Protein 3I18 (pdb70)

Structure (mmCIF, N/CA/C/O backbone):
data_3I18
#
_entry.id   3I18
#
_cell.length_a   35.705
_cell.length_b   90.475
_cell.length_c   51.811
_cell.angle_alpha   90.00
_cell.angle_beta   90.00
_cell.angle_gamma   90.00
#
_symmetry.space_group_name_H-M   'C 2 2 21'
#
loop_
_entity.id
_entity.type
_entity.pdbx_d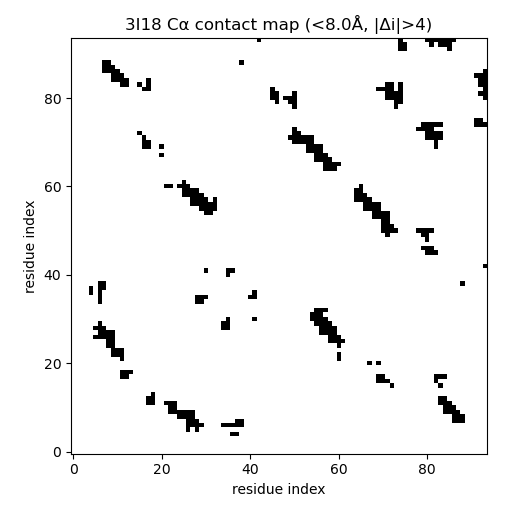escription
1 polymer 'Lmo2051 protein'
2 non-polymer 'BROMIDE ION'
3 water water
#
loop_
_atom_site.group_PDB
_atom_site.id
_atom_site.type_symbol
_atom_site.label_atom_id
_atom_site.label_alt_id
_atom_site.label_comp_id
_atom_site.label_asym_id
_atom_site.label_entity_id
_atom_site.label_seq_id
_atom_site.pdbx_PDB_ins_code
_atom_site.Cartn_x
_atom_site.Cartn_y
_atom_site.Cartn_z
_atom_site.occupancy
_atom_site.B_iso_or_equiv
_atom_site.auth_seq_id
_atom_site.auth_comp_id
_atom_site.auth_asym_id
_atom_site.auth_atom_id
_atom_site.pdbx_PDB_model_num
ATOM 1 N N . VAL A 1 2 ? 34.490 28.657 35.323 1.00 41.44 2 VAL A N 1
ATOM 2 C CA . VAL A 1 2 ? 33.068 29.095 35.247 1.00 37.65 2 VAL A CA 1
ATOM 3 C C . VAL A 1 2 ? 32.925 30.352 34.394 1.00 39.48 2 VAL A C 1
ATOM 4 O O . VAL A 1 2 ? 33.584 31.364 34.640 1.00 41.02 2 VAL A O 1
ATOM 8 N N . LYS A 1 3 ? 32.059 30.277 33.387 1.00 39.63 3 LYS A N 1
ATOM 9 C CA . LYS A 1 3 ? 31.820 31.399 32.485 1.00 36.72 3 LYS A CA 1
ATOM 10 C C . LYS A 1 3 ? 30.606 32.216 32.914 1.00 37.86 3 LYS A C 1
ATOM 11 O O . LYS A 1 3 ? 29.795 31.761 33.723 1.00 32.63 3 LYS A O 1
ATOM 17 N N . VAL A 1 4 ? 30.496 33.426 32.374 1.00 33.86 4 VAL A N 1
ATOM 18 C CA . VAL A 1 4 ? 29.393 34.323 32.697 1.00 30.25 4 VAL A CA 1
ATOM 19 C C . VAL A 1 4 ? 28.061 33.577 32.620 1.00 28.15 4 VAL A C 1
ATOM 20 O O . VAL A 1 4 ? 27.881 32.683 31.787 1.00 22.31 4 VAL A O 1
ATOM 24 N N . THR A 1 5 ? 27.132 33.939 33.498 1.00 25.17 5 THR A N 1
ATOM 25 C CA . THR A 1 5 ? 25.835 33.279 33.532 1.00 21.15 5 THR A CA 1
ATOM 26 C C . THR A 1 5 ? 24.834 33.875 32.548 1.00 22.72 5 THR A C 1
ATOM 27 O O . THR A 1 5 ? 24.711 35.093 32.422 1.00 25.39 5 THR A O 1
ATOM 31 N N . TYR A 1 6 ? 24.139 32.995 31.837 1.00 18.52 6 TYR A N 1
ATOM 32 C CA . TYR A 1 6 ? 23.126 33.389 30.861 1.00 15.37 6 TYR A CA 1
ATOM 33 C C . TYR A 1 6 ? 21.778 33.018 31.478 1.00 20.22 6 TYR A C 1
ATOM 34 O O . TYR A 1 6 ? 21.509 31.845 31.709 1.00 14.62 6 TYR A O 1
ATOM 43 N N . ASP A 1 7 ? 20.937 34.013 31.745 1.00 20.73 7 ASP A N 1
ATOM 44 C CA . ASP A 1 7 ? 19.642 33.759 32.365 1.00 22.66 7 ASP A CA 1
ATOM 45 C C . ASP A 1 7 ? 18.555 33.325 31.385 1.00 19.80 7 ASP A C 1
ATOM 46 O O . ASP A 1 7 ? 17.625 32.615 31.765 1.00 27.48 7 ASP A O 1
ATOM 51 N N . GLY A 1 8 ? 18.674 33.748 30.131 1.00 16.87 8 GLY A N 1
ATOM 52 C CA . GLY A 1 8 ? 17.678 33.397 29.133 1.00 19.75 8 GLY A CA 1
ATOM 53 C C . GLY A 1 8 ? 17.413 34.552 28.184 1.00 22.74 8 GLY A C 1
ATOM 54 O O . GLY A 1 8 ? 18.298 35.370 27.926 1.00 19.38 8 GLY A O 1
ATOM 55 N N . VAL A 1 9 ? 16.194 34.627 27.661 1.00 14.83 9 VAL A N 1
ATOM 56 C CA . VAL A 1 9 ? 15.835 35.695 26.735 1.00 12.79 9 VAL A CA 1
ATOM 57 C C . VAL A 1 9 ? 14.745 36.607 27.312 1.00 9.32 9 VAL A C 1
ATOM 58 O O . VAL A 1 9 ? 13.754 36.130 27.859 1.00 14.05 9 VAL A O 1
ATOM 62 N N . TYR A 1 10 ? 14.939 37.920 27.203 1.00 13.20 10 TYR A N 1
ATOM 63 C CA . TYR A 1 10 ? 13.948 38.873 27.703 1.00 9.23 10 TYR A CA 1
ATOM 64 C C . TYR A 1 10 ? 13.013 39.292 26.577 1.00 14.57 10 TYR A C 1
ATOM 65 O O . TYR A 1 10 ? 13.461 39.680 25.496 1.00 17.09 10 TYR A O 1
ATOM 74 N N . VAL A 1 11 ? 11.713 39.206 26.836 1.00 10.37 11 VAL A N 1
ATOM 75 C CA . VAL A 1 11 ? 10.699 39.571 25.852 1.00 12.00 11 VAL A CA 1
ATOM 76 C C . VAL A 1 11 ? 10.584 41.093 25.774 1.00 15.83 11 VAL A C 1
ATOM 77 O O . VAL A 1 11 ? 10.507 41.767 26.799 1.00 17.12 11 VAL A O 1
ATOM 89 N N . SER A 1 13 ? 8.463 42.634 23.151 1.00 15.54 13 SER A N 1
ATOM 90 C CA . SER A 1 13 ? 7.160 42.924 22.569 1.00 14.39 13 SER A CA 1
ATOM 91 C C . SER A 1 13 ? 6.455 41.612 22.257 1.00 14.03 13 SER A C 1
ATOM 92 O O . SER A 1 13 ? 7.104 40.624 21.920 1.00 10.99 13 SER A O 1
ATOM 95 N N . VAL A 1 14 ? 5.130 41.616 22.364 1.00 10.62 14 VAL A N 1
ATOM 96 C CA . VAL A 1 14 ? 4.322 40.435 22.095 1.00 11.13 14 VAL A CA 1
ATOM 97 C C . VAL A 1 14 ? 3.175 40.823 21.165 1.00 9.45 14 VAL A C 1
ATOM 98 O O . VAL A 1 14 ? 2.475 41.802 21.426 1.00 13.47 14 VAL A O 1
ATOM 102 N N . LYS A 1 15 ? 2.989 40.090 20.069 1.00 9.62 15 LYS A N 1
ATOM 103 C CA . LYS A 1 15 ? 1.880 40.390 19.156 1.00 13.09 15 LYS A CA 1
ATOM 104 C C . LYS A 1 15 ? 0.588 40.248 19.955 1.00 12.75 15 LYS A C 1
ATOM 105 O O . LYS A 1 15 ? 0.389 39.247 20.634 1.00 17.51 15 LYS A O 1
ATOM 111 N N . ASP A 1 16 ? -0.299 41.233 19.853 1.00 19.87 16 ASP A N 1
ATOM 112 C CA . ASP A 1 16 ? -1.554 41.212 20.602 1.00 19.72 16 ASP A CA 1
ATOM 113 C C . ASP A 1 16 ? -2.655 40.318 20.041 1.00 22.79 16 ASP A C 1
ATOM 114 O O . ASP A 1 16 ? -3.719 40.193 20.647 1.00 23.74 16 ASP A O 1
ATOM 119 N N . ASP A 1 17 ? -2.410 39.695 18.895 1.00 13.74 17 ASP A N 1
ATOM 120 C CA . ASP A 1 17 ? -3.418 38.835 18.281 1.00 13.70 17 ASP A CA 1
ATOM 121 C C . ASP A 1 17 ? -2.955 37.394 18.095 1.00 17.20 17 ASP A C 1
ATOM 12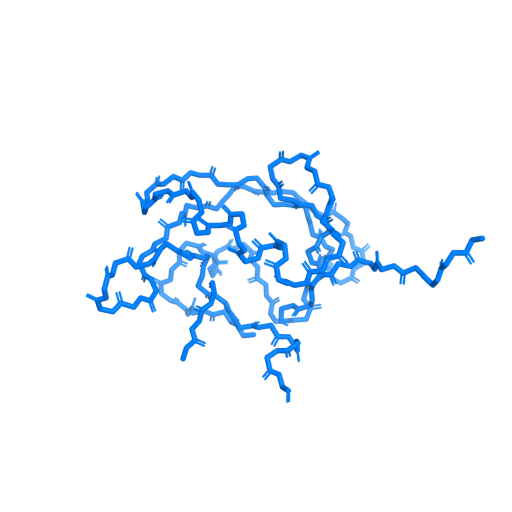2 O O . ASP A 1 17 ? -3.432 36.690 17.204 1.00 16.40 17 ASP A O 1
ATOM 127 N N . VAL A 1 18 ? -2.020 36.959 18.933 1.00 8.79 18 VAL A N 1
ATOM 128 C CA . VAL A 1 18 ? -1.504 35.595 18.853 1.00 11.68 18 VAL A CA 1
ATOM 129 C C . VAL A 1 18 ? -1.635 34.912 20.212 1.00 7.55 18 VAL A C 1
ATOM 130 O O . VAL A 1 18 ? -1.773 35.579 21.236 1.00 9.47 18 VAL A O 1
ATOM 134 N N . PRO A 1 19 ? -1.599 33.570 20.234 1.00 12.03 19 PRO A N 1
ATOM 135 C CA . PRO A 1 19 ? -1.718 32.848 21.500 1.00 5.75 19 PRO A CA 1
ATOM 136 C C . PRO A 1 19 ? -0.764 33.351 22.579 1.00 8.27 19 PRO A C 1
ATOM 137 O O . PRO A 1 19 ? -1.124 33.401 23.754 1.00 9.57 19 PRO A O 1
ATOM 141 N N . ALA A 1 20 ? 0.449 33.725 22.186 1.00 7.49 20 ALA A N 1
ATOM 142 C CA . ALA A 1 20 ? 1.426 34.217 23.152 1.00 6.23 20 ALA A CA 1
ATOM 143 C C . ALA A 1 20 ? 0.907 35.403 23.974 1.00 12.34 20 ALA A C 1
ATOM 144 O O . ALA A 1 20 ? 1.271 35.561 25.138 1.00 13.91 20 ALA A O 1
ATOM 146 N N . ALA A 1 21 ? 0.056 36.232 23.377 1.00 8.61 21 ALA A N 1
ATOM 147 C CA . ALA A 1 21 ? -0.477 37.398 24.073 1.00 6.86 21 ALA A CA 1
ATOM 148 C C . ALA A 1 21 ? -1.330 37.030 25.285 1.00 12.42 21 ALA A C 1
ATOM 149 O O . ALA A 1 21 ? -1.596 37.873 26.141 1.00 17.89 21 ALA A O 1
ATOM 151 N N . ASP A 1 22 ? -1.756 35.775 25.355 1.00 14.21 22 ASP A N 1
ATOM 152 C CA . ASP A 1 22 ? -2.585 35.314 26.456 1.00 19.06 22 ASP A CA 1
ATOM 153 C C . ASP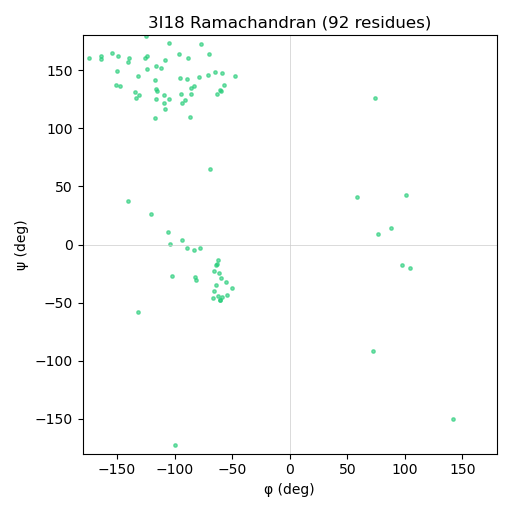 A 1 22 ? -1.734 34.693 27.568 1.00 19.31 22 ASP A C 1
ATOM 154 O O . ASP A 1 22 ? -2.267 34.191 28.556 1.00 23.06 22 ASP A O 1
ATOM 159 N N . VAL A 1 23 ? -0.412 34.749 27.408 1.00 18.27 23 VAL A N 1
ATOM 160 C CA . VAL A 1 23 ? 0.520 34.187 28.391 1.00 11.61 23 VAL A CA 1
ATOM 161 C C . VAL A 1 23 ? 1.664 35.131 28.779 1.00 19.14 23 VAL A C 1
ATOM 162 O O . VAL A 1 23 ? 1.842 35.459 29.953 1.00 17.34 23 VAL A O 1
ATOM 166 N N . LEU A 1 24 ? 2.443 35.556 27.786 1.00 10.58 24 LEU A N 1
ATOM 167 C CA . LEU A 1 24 ? 3.599 36.419 28.023 1.00 7.01 24 LEU A CA 1
ATOM 168 C C . LEU A 1 24 ? 3.301 37.913 28.011 1.00 12.28 24 LEU A C 1
ATOM 169 O O . LEU A 1 24 ? 2.279 38.359 27.487 1.00 16.06 24 LEU A O 1
ATOM 174 N N . HIS A 1 25 ? 4.211 38.678 28.605 1.00 14.54 25 HIS A N 1
ATOM 175 C CA . HIS A 1 25 ? 4.102 40.130 28.650 1.00 14.36 25 HIS A CA 1
ATOM 176 C C . HIS A 1 25 ? 5.491 40.713 28.447 1.00 12.53 25 HIS A C 1
ATOM 177 O O . HIS A 1 25 ? 6.499 40.043 28.687 1.00 16.91 25 HIS A O 1
ATOM 184 N N . ALA A 1 26 ? 5.547 41.959 27.993 1.00 14.58 26 ALA A N 1
ATOM 185 C CA . ALA A 1 26 ? 6.824 42.618 27.770 1.00 12.89 26 ALA A CA 1
ATOM 186 C C . ALA A 1 26 ? 7.572 42.681 29.094 1.00 16.63 26 ALA A C 1
ATOM 187 O O . ALA A 1 26 ? 7.000 43.051 30.121 1.00 17.64 26 ALA A O 1
ATOM 189 N N . GLY A 1 27 ? 8.845 42.302 29.067 1.00 13.32 27 GLY A N 1
ATOM 190 C CA . GLY A 1 27 ? 9.649 42.325 30.274 1.00 14.50 27 GLY A CA 1
ATOM 191 C C . GLY A 1 27 ? 9.892 40.948 30.863 1.00 15.41 27 GLY A C 1
ATOM 192 O O . GLY A 1 27 ? 10.826 40.762 31.642 1.00 15.71 27 GLY A O 1
ATOM 193 N N . ASP A 1 28 ? 9.060 39.979 30.498 1.00 12.81 28 ASP A N 1
ATOM 194 C CA . ASP A 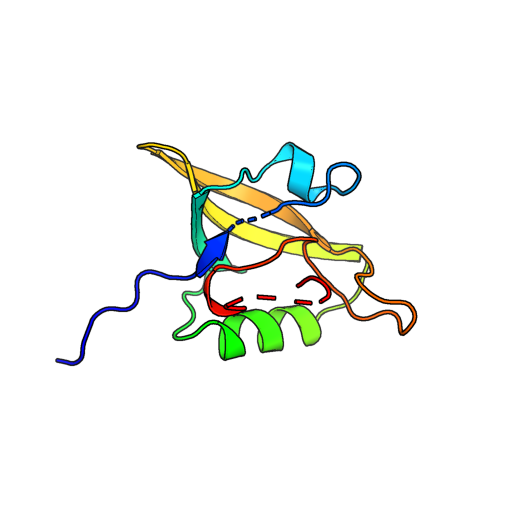1 28 ? 9.216 38.625 31.014 1.00 10.23 28 ASP A CA 1
ATOM 195 C C . ASP A 1 28 ? 10.518 37.996 30.542 1.00 12.53 28 ASP A C 1
ATOM 196 O O . ASP A 1 28 ? 11.021 38.296 29.454 1.00 14.75 28 ASP A O 1
ATOM 201 N N . LEU A 1 29 ? 11.072 37.129 31.379 1.00 7.65 29 LEU A N 1
ATOM 202 C CA . LEU A 1 29 ? 12.306 36.432 31.048 1.00 9.70 29 LEU A CA 1
ATOM 203 C C . LEU A 1 29 ? 11.972 34.971 30.799 1.00 10.98 29 LEU A C 1
ATOM 204 O O . LEU A 1 29 ? 11.413 34.300 31.666 1.00 11.96 29 LEU A O 1
ATOM 209 N N . ILE A 1 30 ? 12.304 34.485 29.609 1.00 9.65 30 ILE A N 1
ATOM 210 C CA . ILE A 1 30 ? 12.055 33.085 29.271 1.00 10.22 30 ILE A CA 1
ATOM 211 C C . ILE A 1 30 ? 13.332 32.319 29.593 1.00 5.70 30 ILE A C 1
ATOM 212 O O . ILE A 1 30 ? 14.398 32.627 29.058 1.00 9.64 30 ILE A O 1
ATOM 217 N N . THR A 1 31 ? 13.220 31.322 30.467 1.00 9.57 31 THR A N 1
ATOM 218 C CA . THR A 1 31 ? 14.371 30.538 30.898 1.00 9.84 31 THR A CA 1
ATOM 219 C C . THR A 1 31 ? 14.515 29.163 30.263 1.00 8.39 31 THR A C 1
ATOM 220 O O . THR A 1 31 ? 15.623 28.648 30.153 1.00 8.69 31 THR A O 1
ATOM 224 N N . GLU A 1 32 ? 13.404 28.569 29.844 1.00 9.43 32 GLU A N 1
ATOM 225 C CA . GLU A 1 32 ? 13.443 27.254 29.220 1.00 6.13 32 GLU A CA 1
ATOM 226 C C . GLU A 1 32 ? 12.311 27.104 28.219 1.00 9.81 32 GLU A C 1
ATOM 227 O O . GLU A 1 32 ? 11.246 27.707 28.364 1.00 9.59 32 GLU A O 1
ATOM 233 N N . ILE A 1 33 ? 12.570 26.320 27.184 1.00 5.14 33 ILE A N 1
ATOM 234 C CA . ILE A 1 33 ? 11.578 26.042 26.161 1.00 7.85 33 ILE A CA 1
ATOM 235 C C . ILE A 1 33 ? 11.633 24.527 25.945 1.00 18.29 33 ILE A C 1
ATOM 236 O O . ILE A 1 33 ? 12.700 23.951 25.714 1.00 14.93 33 ILE A O 1
ATOM 241 N N . ASP A 1 34 ? 10.472 23.891 26.064 1.00 10.72 34 ASP A N 1
ATOM 242 C CA . ASP A 1 34 ? 10.330 22.448 25.926 1.00 9.68 34 ASP A CA 1
ATOM 243 C C . ASP A 1 34 ? 11.189 21.656 26.918 1.00 13.00 34 ASP A C 1
ATOM 244 O O . ASP A 1 34 ? 11.787 20.629 26.583 1.00 11.24 34 ASP A O 1
ATOM 249 N N . GLY A 1 35 ? 11.226 22.159 28.151 1.00 13.14 35 GLY A N 1
ATOM 250 C CA . GLY A 1 35 ? 11.956 21.517 29.237 1.00 15.86 35 GLY A CA 1
ATOM 251 C C . GLY A 1 35 ? 13.466 21.661 29.251 1.00 14.76 35 GLY A C 1
ATOM 252 O O . GLY A 1 35 ? 14.150 21.019 30.056 1.00 19.06 35 GLY A O 1
ATOM 253 N N . ASN A 1 36 ? 13.992 22.513 28.384 1.00 15.15 36 ASN A N 1
ATOM 254 C CA . ASN A 1 36 ? 15.431 22.694 28.305 1.00 19.93 36 ASN A CA 1
ATOM 255 C C . ASN A 1 36 ? 15.873 24.153 28.298 1.00 16.33 36 ASN A C 1
ATOM 256 O O . ASN A 1 36 ? 15.189 25.023 27.760 1.00 11.15 36 ASN A O 1
ATOM 261 N N . ALA A 1 37 ? 17.016 24.413 28.923 1.00 13.71 37 ALA A N 1
ATOM 262 C CA . ALA A 1 37 ? 17.572 25.753 28.975 1.00 13.07 37 ALA A CA 1
ATOM 263 C C . ALA A 1 37 ? 18.450 25.910 27.741 1.00 17.09 37 ALA A C 1
ATOM 264 O O . ALA A 1 37 ? 19.130 24.968 27.331 1.00 34.89 37 ALA A O 1
ATOM 266 N N . PHE A 1 38 ? 18.430 27.096 27.148 1.00 17.48 38 PHE A N 1
ATOM 267 C CA . PHE A 1 38 ? 19.221 27.387 25.960 1.00 11.23 38 PHE A CA 1
ATOM 268 C C . PHE A 1 38 ? 20.352 28.312 26.383 1.00 14.64 38 PHE A C 1
ATOM 269 O O . PHE A 1 38 ? 20.257 28.983 27.410 1.00 15.72 38 PHE A O 1
ATOM 277 N N . LYS A 1 39 ? 21.422 28.363 25.601 1.00 16.71 39 LYS A N 1
ATOM 278 C CA . LYS A 1 39 ? 22.542 29.214 25.976 1.00 14.49 39 LYS A CA 1
ATOM 279 C C . LYS A 1 39 ? 22.692 30.490 25.163 1.00 14.79 39 LYS A C 1
ATOM 280 O O . LYS A 1 39 ? 23.705 31.180 25.270 1.00 17.33 39 LYS A O 1
ATOM 286 N N . SER A 1 40 ? 21.684 30.815 24.363 1.00 12.44 40 SER A N 1
ATOM 287 C CA . SER A 1 40 ? 21.739 32.029 23.554 1.00 17.41 40 SER A CA 1
ATOM 288 C C . SER A 1 40 ? 20.428 32.252 22.828 1.00 19.30 40 SER A C 1
ATOM 289 O O . SER A 1 40 ? 19.642 31.324 22.649 1.00 14.19 40 SER A O 1
ATOM 292 N N . SER A 1 41 ? 20.201 33.488 22.399 1.00 15.42 41 SER A N 1
ATOM 293 C CA . SER A 1 41 ? 18.977 33.810 21.678 1.00 12.99 41 SER A CA 1
ATOM 294 C C . SER A 1 41 ? 18.975 33.027 20.366 1.00 12.31 41 SER A C 1
ATOM 295 O O . SER A 1 41 ? 17.926 32.585 19.894 1.00 9.08 41 SER A O 1
ATOM 298 N N . GLN A 1 42 ? 20.157 32.844 19.783 1.00 8.70 42 GLN A N 1
ATOM 299 C CA . GLN A 1 42 ? 20.275 32.106 18.535 1.00 17.22 42 GLN A CA 1
ATOM 300 C C . GLN A 1 42 ? 19.817 30.664 18.682 1.00 13.02 42 GLN A C 1
ATOM 301 O O . GLN A 1 42 ? 19.093 30.147 17.827 1.00 10.47 42 GLN A O 1
ATOM 307 N N . GLU A 1 43 ? 20.235 30.009 19.763 1.00 11.53 43 GLU A N 1
ATOM 308 C CA . GLU A 1 43 ? 19.834 28.622 19.981 1.00 5.93 43 GLU A CA 1
ATOM 309 C C . GLU A 1 43 ? 18.328 28.557 20.208 1.00 9.68 43 GLU A C 1
ATOM 310 O O . GLU A 1 43 ? 17.653 27.643 19.730 1.00 9.31 43 GLU A O 1
ATOM 316 N N . PHE A 1 44 ? 17.815 29.528 20.954 1.00 10.39 44 PHE A N 1
ATOM 317 C CA . PHE A 1 44 ? 16.388 29.608 21.252 1.00 7.42 44 PHE A CA 1
ATOM 318 C C . PHE A 1 44 ? 15.604 29.737 19.948 1.00 10.23 44 PHE A C 1
ATOM 319 O O . PHE A 1 44 ? 14.636 29.008 19.712 1.00 8.72 44 PHE A O 1
ATOM 327 N N . ILE A 1 45 ? 16.045 30.641 19.084 1.00 8.91 45 ILE A N 1
ATOM 328 C CA . ILE A 1 45 ? 15.375 30.849 17.805 1.00 7.43 45 ILE A CA 1
ATOM 329 C C . ILE A 1 45 ? 15.520 29.629 16.907 1.00 9.42 45 ILE A C 1
ATOM 330 O O . ILE A 1 45 ? 14.546 29.191 16.297 1.00 8.93 45 ILE A O 1
ATOM 335 N N . ASP A 1 46 ? 16.730 29.079 16.815 1.00 5.51 46 ASP A N 1
ATOM 336 C CA . ASP A 1 46 ? 16.947 27.895 15.980 1.00 7.11 46 ASP A CA 1
ATOM 337 C C . ASP A 1 46 ? 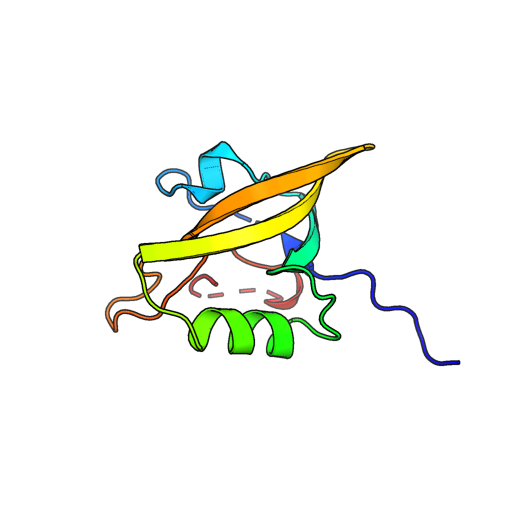15.981 26.789 16.374 1.00 7.91 46 ASP A C 1
ATOM 338 O O . ASP A 1 46 ? 15.413 26.114 15.519 1.00 9.17 46 ASP A O 1
ATOM 343 N N . TYR A 1 47 ? 15.809 26.600 17.679 1.00 7.03 47 TYR A N 1
ATOM 344 C CA . TYR A 1 47 ? 14.930 25.554 18.167 1.00 7.12 47 TYR A CA 1
ATOM 345 C C . TYR A 1 47 ? 13.499 25.753 17.696 1.00 13.57 47 TYR A C 1
ATOM 346 O O . TYR A 1 47 ? 12.869 24.815 17.198 1.00 11.89 47 TYR A O 1
ATOM 355 N N . ILE A 1 48 ? 12.992 26.975 17.837 1.00 6.30 48 ILE A N 1
ATOM 356 C CA . ILE A 1 48 ? 11.629 27.285 17.417 1.00 4.84 48 ILE A CA 1
ATOM 357 C C . ILE A 1 48 ? 11.485 26.985 15.927 1.00 7.98 48 ILE A C 1
ATOM 358 O O . ILE A 1 48 ? 10.514 26.356 15.506 1.00 7.07 48 ILE A O 1
ATOM 363 N N . HIS A 1 49 ? 12.470 27.413 15.137 1.00 8.17 49 HIS A N 1
ATOM 364 C CA . HIS A 1 49 ? 12.439 27.186 13.691 1.00 9.01 49 HIS A CA 1
ATOM 365 C C . HIS A 1 49 ? 12.484 25.709 13.309 1.00 11.59 49 HIS A C 1
ATOM 366 O O . HIS A 1 49 ? 12.154 25.354 12.178 1.00 11.57 49 HIS A O 1
ATOM 373 N N . SER A 1 50 ? 12.899 24.850 14.236 1.00 7.62 50 SER A N 1
ATOM 374 C CA . SER A 1 50 ? 12.961 23.423 13.952 1.00 3.16 50 SER A CA 1
ATOM 375 C C . SER A 1 50 ? 11.586 22.803 14.150 1.00 8.86 50 SER A C 1
ATOM 376 O O . SER A 1 50 ? 11.375 21.616 13.891 1.00 11.27 50 SER A O 1
ATOM 379 N N . LYS A 1 51 ? 10.642 23.612 14.616 1.00 5.25 51 LYS A N 1
ATOM 380 C CA . LYS A 1 51 ? 9.288 23.128 14.842 1.00 6.40 51 LYS A CA 1
ATOM 381 C C . LYS A 1 51 ? 8.380 23.524 13.683 1.00 6.62 51 LYS A C 1
ATOM 382 O O . LYS A 1 51 ? 8.848 24.040 12.664 1.00 11.54 51 LYS A O 1
ATOM 388 N N . LYS A 1 52 ? 7.084 23.278 13.838 1.00 6.97 52 LYS A N 1
ATOM 389 C CA . LYS A 1 52 ? 6.113 23.594 12.795 1.00 8.18 52 LYS A CA 1
ATOM 390 C C . LYS A 1 52 ? 5.027 24.499 13.334 1.00 8.02 52 LYS A C 1
ATOM 391 O O . LYS A 1 52 ? 4.721 24.466 14.528 1.00 10.49 52 LYS A O 1
ATOM 397 N N . VAL A 1 53 ? 4.458 25.317 12.451 1.00 8.97 53 VAL A N 1
ATOM 398 C CA . VAL A 1 53 ? 3.364 26.198 12.828 1.00 5.06 53 VAL A CA 1
ATOM 399 C C . VAL A 1 53 ? 2.301 25.256 13.382 1.00 11.18 53 VAL A C 1
ATOM 400 O O . VAL A 1 53 ? 2.079 24.185 12.824 1.00 8.36 53 VAL A O 1
ATOM 404 N N . GLY A 1 54 ? 1.669 25.626 14.490 1.00 8.27 54 GLY A N 1
ATOM 405 C CA . GLY A 1 54 ? 0.650 24.761 15.059 1.00 8.34 54 GLY A CA 1
ATOM 406 C C . GLY A 1 54 ? 1.163 23.893 16.190 1.00 13.90 54 GLY A C 1
ATOM 407 O O . GLY A 1 54 ? 0.375 23.348 16.966 1.00 12.15 54 GLY A O 1
ATOM 408 N N . ASP A 1 55 ? 2.481 23.742 16.277 1.00 11.17 55 ASP A N 1
ATOM 409 C CA . ASP A 1 55 ? 3.082 22.946 17.349 1.00 9.02 55 ASP A CA 1
ATOM 410 C C . ASP A 1 55 ? 2.909 23.698 18.654 1.00 9.06 55 ASP A C 1
ATOM 411 O O . ASP A 1 55 ? 2.627 24.892 18.662 1.00 6.81 55 ASP A O 1
ATOM 416 N N . THR A 1 56 ? 3.093 22.987 19.757 1.00 7.89 56 THR A N 1
ATOM 417 C CA .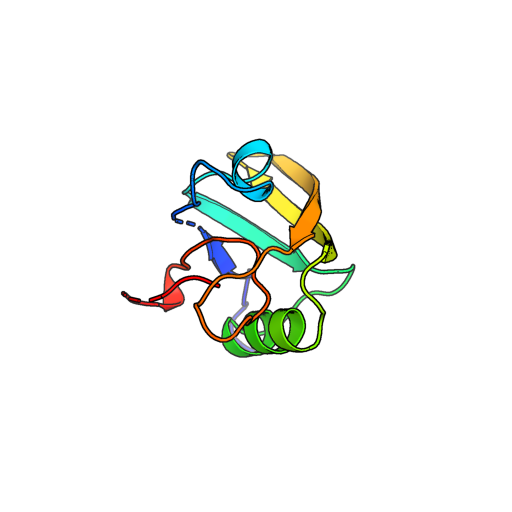 THR A 1 56 ? 2.958 23.569 21.077 1.00 5.27 56 THR A CA 1
ATOM 418 C C . THR A 1 56 ? 4.308 23.529 21.780 1.00 5.67 56 THR A C 1
ATOM 419 O O . THR A 1 56 ? 4.985 22.499 21.769 1.00 9.08 56 THR A O 1
ATOM 423 N N . VAL A 1 57 ? 4.720 24.649 22.365 1.00 8.19 57 VAL A N 1
ATOM 424 C CA . VAL A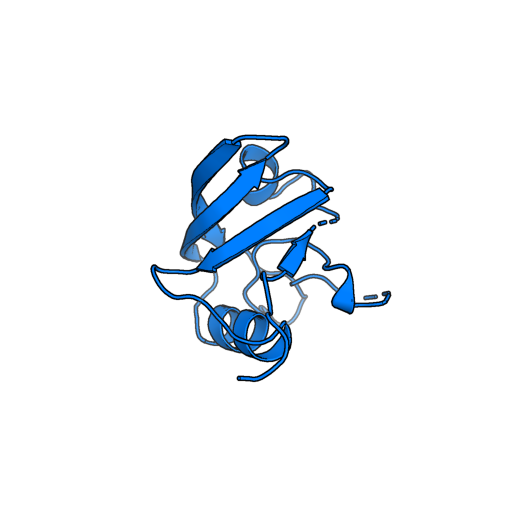 1 57 ? 5.986 24.680 23.097 1.00 6.66 57 VAL A CA 1
ATOM 425 C C . VAL A 1 57 ? 5.713 24.994 24.560 1.00 3.93 57 VAL A C 1
ATOM 426 O O . VAL A 1 57 ? 4.834 25.796 24.875 1.00 4.79 57 VAL A O 1
ATOM 430 N N . LYS A 1 58 ? 6.456 24.352 25.454 1.00 5.82 58 LYS A N 1
ATOM 431 C CA . LYS A 1 58 ? 6.298 24.591 26.884 1.00 8.56 58 LYS A CA 1
ATOM 432 C C . LYS A 1 58 ? 7.264 25.701 27.238 1.00 7.67 58 LYS A C 1
ATOM 433 O O . LYS A 1 58 ? 8.462 25.585 26.980 1.00 7.50 58 LYS A O 1
ATOM 439 N N . ILE A 1 59 ? 6.747 26.776 27.824 1.00 6.27 59 ILE A N 1
ATOM 440 C CA . ILE A 1 59 ? 7.583 27.916 28.173 1.00 9.16 59 ILE A CA 1
ATOM 441 C C . ILE A 1 59 ? 7.663 28.169 29.673 1.00 8.94 59 ILE A C 1
ATOM 442 O O . ILE A 1 59 ? 6.633 28.288 30.340 1.00 9.57 59 ILE A O 1
ATOM 447 N N . ASN A 1 60 ? 8.884 28.216 30.208 1.00 8.64 60 ASN A N 1
ATOM 448 C CA . ASN A 1 60 ? 9.081 28.529 31.623 1.00 9.65 60 ASN A CA 1
ATOM 449 C C . ASN A 1 60 ? 9.586 29.971 31.610 1.00 6.42 60 ASN A C 1
ATOM 450 O O . ASN A 1 60 ? 10.565 30.286 30.929 1.00 8.62 60 ASN A O 1
ATOM 455 N N . TYR A 1 61 ? 8.913 30.847 32.342 1.00 9.09 61 TYR A N 1
ATOM 456 C CA . TYR A 1 61 ? 9.294 32.256 32.362 1.00 11.80 61 TYR A CA 1
ATOM 457 C C . TYR A 1 61 ? 8.972 32.891 33.702 1.00 10.82 61 TYR A C 1
ATOM 458 O O . TYR A 1 61 ? 8.174 32.366 34.471 1.00 13.74 61 TYR A O 1
ATOM 467 N N . LYS A 1 62 ? 9.594 34.031 33.975 1.00 12.30 62 LYS A N 1
ATOM 468 C CA . LYS A 1 62 ? 9.343 34.743 35.214 1.00 16.22 62 LYS A CA 1
ATOM 469 C C . LYS A 1 62 ? 8.560 35.997 34.873 1.00 15.82 62 LYS A C 1
ATOM 470 O O . LYS A 1 62 ? 8.940 36.747 33.974 1.00 16.77 62 LYS A O 1
ATOM 476 N N . HIS A 1 63 ? 7.448 36.199 35.574 1.00 16.54 63 HIS A N 1
ATOM 477 C CA . HIS A 1 63 ? 6.601 37.369 35.372 1.00 20.15 63 HIS A CA 1
ATOM 478 C C . HIS A 1 63 ? 6.600 38.158 36.673 1.00 26.45 63 HIS A C 1
ATOM 479 O O . HIS A 1 63 ? 6.030 37.720 37.672 1.00 25.30 63 HIS A O 1
ATOM 486 N N . GLY A 1 64 ? 7.255 39.314 36.659 1.00 28.51 64 GLY A N 1
ATOM 487 C CA . GLY A 1 64 ? 7.322 40.138 37.853 1.00 35.90 64 GLY A CA 1
ATOM 488 C C . GLY A 1 64 ? 8.238 39.526 38.896 1.00 40.11 64 GLY A C 1
ATOM 489 O O . GLY A 1 64 ? 9.445 39.770 38.897 1.00 48.62 64 GLY A O 1
ATOM 490 N N . ASP A 1 65 ? 7.663 38.726 39.787 1.00 39.08 65 ASP A N 1
ATOM 491 C CA . ASP A 1 65 ? 8.434 38.074 40.835 1.00 42.93 65 ASP A CA 1
ATOM 492 C C . ASP A 1 65 ? 7.951 36.646 41.074 1.00 42.34 65 ASP A C 1
ATOM 493 O O . ASP A 1 65 ? 7.916 36.166 42.209 1.00 44.92 65 ASP A O 1
ATOM 498 N N . LYS A 1 66 ? 7.574 35.973 39.991 1.00 34.06 66 LYS A N 1
ATOM 499 C CA . LYS A 1 66 ? 7.107 34.595 40.067 1.00 31.98 66 LYS A CA 1
ATOM 500 C C . LYS A 1 66 ? 7.467 33.800 38.817 1.00 23.88 66 LYS A C 1
ATOM 501 O O . LYS A 1 66 ? 7.328 34.285 37.694 1.00 21.26 66 LYS A O 1
ATOM 507 N N . ASN A 1 67 ? 7.942 32.577 39.029 1.00 19.66 67 ASN A N 1
ATOM 508 C CA . ASN A 1 67 ? 8.328 31.688 37.940 1.00 18.90 67 ASN A CA 1
ATOM 509 C C . ASN A 1 67 ? 7.107 30.917 37.470 1.00 22.76 67 ASN A C 1
ATOM 510 O O . ASN A 1 67 ? 6.599 30.043 38.173 1.00 22.21 67 ASN A O 1
ATOM 515 N N . GLU A 1 68 ? 6.646 31.243 36.269 1.00 17.90 68 GLU A N 1
ATOM 516 C CA . GLU A 1 68 ? 5.464 30.610 35.710 1.00 14.72 68 GLU A CA 1
ATOM 517 C C . GLU A 1 68 ? 5.811 29.596 34.622 1.00 10.06 68 GLU A C 1
ATOM 518 O O . GLU A 1 68 ? 6.965 29.461 34.207 1.00 13.36 68 GLU A O 1
ATOM 524 N N . GLN A 1 69 ? 4.792 28.881 34.165 1.00 14.24 69 GLN A N 1
ATOM 525 C CA . GLN A 1 69 ? 4.966 27.887 33.120 1.00 5.94 69 GLN A CA 1
ATOM 526 C C . GLN A 1 69 ? 3.669 27.779 32.352 1.00 8.62 69 GLN A C 1
ATOM 527 O O . GLN A 1 69 ? 2.589 27.762 32.939 1.00 13.82 69 GLN A O 1
ATOM 533 N N . ALA A 1 70 ? 3.767 27.703 31.035 1.00 9.91 70 ALA A N 1
ATOM 534 C CA . ALA A 1 70 ? 2.566 27.593 30.228 1.00 12.77 70 ALA A CA 1
ATOM 535 C C . ALA A 1 70 ? 2.911 27.140 28.827 1.00 9.49 70 ALA A C 1
ATOM 536 O O . ALA A 1 70 ? 4.053 27.258 28.382 1.00 12.20 70 ALA A O 1
ATOM 538 N N . ASP A 1 71 ? 1.911 26.609 28.138 1.00 8.73 71 ASP A N 1
ATOM 539 C CA . ASP A 1 71 ? 2.087 26.150 26.774 1.00 10.03 71 ASP A CA 1
ATOM 540 C C . ASP A 1 71 ? 1.657 27.256 25.832 1.00 10.45 71 ASP A C 1
ATOM 541 O O . ASP A 1 71 ? 0.700 27.988 26.108 1.00 10.63 71 ASP A O 1
ATOM 546 N N . ILE A 1 72 ? 2.367 27.379 24.718 1.00 5.44 72 ILE A N 1
ATOM 547 C CA . ILE A 1 72 ? 2.036 28.394 23.732 1.00 10.36 72 ILE A CA 1
ATOM 548 C C . ILE A 1 72 ? 2.062 27.734 22.367 1.00 8.24 72 ILE A C 1
ATOM 549 O O . ILE A 1 72 ? 2.989 27.001 22.045 1.00 6.42 72 ILE A O 1
ATOM 554 N N . LYS A 1 73 ? 1.017 27.964 21.581 1.00 6.93 73 LYS A N 1
ATOM 555 C CA . LYS A 1 73 ? 0.946 27.391 20.248 1.00 6.86 73 LYS A CA 1
ATOM 556 C C . L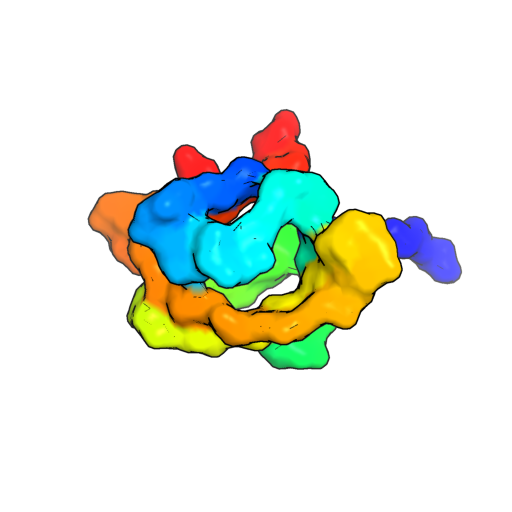YS A 1 73 ? 1.724 28.298 19.309 1.00 7.03 73 LYS A C 1
ATOM 557 O O . LYS A 1 73 ? 1.612 29.527 19.380 1.00 7.67 73 LYS A O 1
ATOM 563 N N . LEU A 1 74 ? 2.522 27.692 18.439 1.00 7.39 74 LEU A N 1
ATOM 564 C CA . LEU A 1 74 ? 3.324 28.455 17.489 1.00 5.34 74 LEU A CA 1
ATOM 565 C C . LEU A 1 74 ? 2.450 28.901 16.333 1.00 7.29 74 LEU A C 1
ATOM 566 O O . LEU A 1 74 ? 1.544 28.183 15.914 1.00 8.71 74 LEU A O 1
ATOM 571 N N . THR A 1 75 ? 2.722 30.097 15.829 1.00 7.40 75 THR A N 1
ATOM 572 C CA . THR A 1 75 ? 1.966 30.643 14.712 1.00 5.74 75 THR A CA 1
ATOM 573 C C . THR A 1 75 ? 2.981 30.994 13.632 1.00 6.37 75 THR A C 1
ATOM 574 O O . THR A 1 75 ? 4.174 30.773 13.815 1.00 10.79 75 THR A O 1
ATOM 578 N N . ALA A 1 76 ? 2.522 31.505 12.497 1.00 5.08 76 ALA A N 1
ATOM 579 C CA . ALA A 1 76 ? 3.443 31.877 11.431 1.00 8.93 76 ALA A CA 1
ATOM 580 C C . ALA A 1 76 ? 3.910 33.302 11.717 1.00 7.90 76 ALA A C 1
ATOM 581 O O . ALA A 1 76 ? 3.078 34.180 11.956 1.00 10.90 76 ALA A O 1
ATOM 583 N N . ILE A 1 77 ? 5.220 33.550 11.710 1.00 8.78 77 ILE A N 1
ATOM 584 C CA . ILE A 1 77 ? 5.689 34.910 11.977 1.00 6.98 77 ILE A CA 1
ATOM 585 C C . ILE A 1 77 ? 6.147 35.675 10.744 1.00 13.51 77 ILE A C 1
ATOM 586 O O . ILE A 1 77 ? 6.567 36.828 10.848 1.00 13.95 77 ILE A O 1
ATOM 591 N N . ASP A 1 78 ? 6.070 35.049 9.575 1.00 11.09 78 ASP A N 1
ATOM 592 C CA . ASP A 1 78 ? 6.434 35.737 8.339 1.00 10.25 78 ASP A CA 1
ATOM 593 C C . ASP A 1 78 ? 5.713 35.120 7.144 1.00 12.54 78 ASP A C 1
ATOM 594 O O . ASP A 1 78 ? 5.154 34.027 7.245 1.00 13.36 78 ASP A O 1
ATOM 599 N N . LYS A 1 79 ? 5.705 35.831 6.021 1.00 14.81 79 LYS A N 1
ATOM 600 C CA . LYS A 1 79 ? 5.012 35.357 4.829 1.00 14.58 79 LYS A CA 1
ATOM 601 C C . LYS A 1 79 ? 5.557 34.044 4.271 1.00 17.00 79 LYS A C 1
ATOM 602 O O . LYS A 1 79 ? 4.909 33.405 3.441 1.00 8.46 79 LYS A O 1
ATOM 608 N N . LYS A 1 80 ? 6.734 33.634 4.738 1.00 13.94 80 LYS A N 1
ATOM 609 C CA . LYS A 1 80 ? 7.340 32.388 4.281 1.00 13.45 80 LYS A CA 1
ATOM 610 C C . LYS A 1 80 ? 6.914 31.197 5.133 1.00 12.79 80 LYS A C 1
ATOM 611 O O . LYS A 1 80 ? 7.293 30.062 4.852 1.00 12.84 80 LYS A O 1
ATOM 617 N N . GLY A 1 81 ? 6.134 31.456 6.180 1.00 14.16 81 GLY A N 1
ATOM 618 C CA . GLY A 1 81 ? 5.658 30.375 7.027 1.00 7.84 81 GLY A CA 1
ATOM 619 C C . GLY A 1 81 ? 6.562 29.976 8.181 1.00 6.52 81 GLY A C 1
ATOM 620 O O . GLY A 1 81 ? 6.373 28.914 8.780 1.00 9.71 81 GLY A O 1
ATOM 621 N N . THR A 1 82 ? 7.538 30.817 8.501 1.00 6.77 82 THR A N 1
ATOM 622 C CA . THR A 1 82 ? 8.462 30.525 9.598 1.00 7.50 82 THR A CA 1
ATOM 623 C C . THR A 1 82 ? 7.684 30.464 10.908 1.00 5.82 82 THR A C 1
ATOM 624 O O . THR A 1 82 ? 6.920 31.365 11.214 1.00 5.66 82 THR A O 1
ATOM 628 N N . PRO A 1 83 ? 7.868 29.393 11.698 1.00 7.02 83 PRO A N 1
ATOM 629 C CA . PRO A 1 83 ? 7.166 29.230 12.978 1.00 5.70 83 PRO A CA 1
ATOM 630 C C . PRO A 1 83 ? 7.711 30.217 14.003 1.00 5.53 83 PRO A C 1
ATOM 631 O O . PRO A 1 83 ? 8.899 30.530 13.980 1.00 8.38 83 PRO A O 1
ATOM 635 N N . GLY A 1 84 ? 6.847 30.701 14.891 1.00 3.97 84 GLY A N 1
ATOM 636 C CA . GLY A 1 84 ? 7.278 31.636 15.910 1.00 4.50 84 GLY A CA 1
ATOM 637 C C . GLY A 1 84 ? 6.278 31.762 17.046 1.00 6.73 84 GLY A C 1
ATOM 638 O O . GLY A 1 84 ? 5.117 31.378 16.912 1.00 7.95 84 GLY A O 1
ATOM 639 N N . ILE A 1 85 ? 6.736 32.287 18.178 1.00 3.82 85 ILE A N 1
ATOM 640 C CA . ILE A 1 85 ? 5.875 32.489 19.329 1.00 3.86 85 ILE A CA 1
ATOM 641 C C . ILE A 1 85 ? 5.091 33.782 19.115 1.00 5.66 85 ILE A C 1
ATOM 642 O O . ILE A 1 85 ? 3.955 33.923 19.576 1.00 9.27 85 ILE A O 1
ATOM 647 N N . GLY A 1 86 ? 5.714 34.718 18.405 1.00 6.17 86 GLY A N 1
ATOM 648 C CA . GLY A 1 86 ? 5.084 35.995 18.114 1.00 8.98 86 GLY A CA 1
ATOM 649 C C . GLY A 1 86 ? 5.584 37.091 19.029 1.00 9.10 86 GLY A C 1
ATOM 650 O O . GLY A 1 86 ? 4.797 37.908 19.503 1.00 13.03 86 GLY A O 1
ATOM 651 N N . ILE A 1 87 ? 6.895 37.120 19.261 1.00 11.18 87 ILE A N 1
ATOM 652 C CA . ILE A 1 87 ? 7.510 38.104 20.144 1.00 10.35 87 ILE A CA 1
ATOM 653 C C . ILE A 1 87 ? 8.836 38.639 19.605 1.00 10.60 87 ILE A C 1
ATOM 654 O O . ILE A 1 87 ? 9.459 38.027 18.733 1.00 12.48 87 ILE A O 1
ATOM 659 N N . THR A 1 88 ? 9.262 39.793 20.112 1.00 10.32 88 THR A N 1
ATOM 660 C CA . THR A 1 88 ? 10.560 40.339 19.738 1.00 7.54 88 THR A CA 1
ATOM 661 C C . THR A 1 88 ? 11.372 40.218 21.023 1.00 7.63 88 THR A C 1
ATOM 662 O O . THR A 1 88 ? 10.810 40.232 22.126 1.00 11.66 88 THR A O 1
ATOM 666 N N . LEU A 1 89 ? 12.684 40.084 20.881 1.00 7.99 89 LEU A N 1
ATOM 667 C CA . LEU A 1 89 ? 13.580 39.918 22.022 1.00 7.31 89 LEU A CA 1
ATOM 668 C C . LEU A 1 89 ? 14.545 41.087 22.149 1.00 10.02 89 LEU A C 1
ATOM 669 O O . LEU A 1 89 ? 14.877 41.739 21.160 1.00 16.62 89 LEU A O 1
ATOM 674 N N . VAL A 1 90 ? 15.013 41.339 23.367 1.00 14.73 90 VAL A N 1
ATOM 675 C CA . VAL A 1 90 ? 15.949 42.436 23.593 1.00 10.83 90 VAL A CA 1
ATOM 676 C C . VAL A 1 90 ? 17.232 42.256 22.778 1.00 18.17 90 VAL A C 1
ATOM 677 O O . VAL A 1 90 ? 17.878 43.234 22.397 1.00 15.59 90 VAL A O 1
ATOM 681 N N . ASP A 1 91 ? 17.588 41.005 22.497 1.00 16.50 91 ASP A N 1
ATOM 682 C CA . ASP A 1 91 ? 18.794 40.715 21.727 1.00 21.07 91 ASP A CA 1
ATOM 683 C C . ASP A 1 91 ? 18.664 41.232 20.296 1.00 21.37 91 ASP A C 1
ATOM 684 O O . ASP A 1 91 ? 19.667 41.463 19.617 1.00 23.95 91 ASP A O 1
ATOM 689 N N . ASP A 1 92 ? 17.429 41.410 19.833 1.00 14.08 92 ASP A N 1
ATOM 690 C CA . ASP A 1 92 ? 17.208 41.905 18.480 1.00 22.08 92 ASP A CA 1
ATOM 691 C C . ASP A 1 92 ? 17.809 43.300 18.312 1.00 24.18 92 ASP A C 1
ATOM 692 O O . ASP A 1 92 ? 18.135 43.716 17.199 1.00 27.12 92 ASP A O 1
ATOM 697 N N . LEU A 1 93 ? 17.950 44.027 19.415 1.00 15.92 93 LEU A N 1
ATOM 698 C CA . LEU A 1 93 ? 18.527 45.365 19.353 1.00 26.63 93 LEU A CA 1
ATOM 699 C C . LEU A 1 93 ? 20.012 45.286 19.008 1.00 25.32 93 LEU A C 1
ATOM 700 O O . LEU A 1 93 ? 20.579 46.239 18.469 1.00 34.15 93 LEU A O 1
ATOM 705 N N . HIS A 1 98 ? 10.133 42.011 11.888 1.00 32.42 98 HIS A N 1
ATOM 706 C CA . HIS A 1 98 ? 10.595 40.659 12.186 1.00 34.12 98 HIS A CA 1
ATOM 707 C C . HIS A 1 98 ? 10.302 40.223 13.616 1.00 29.85 98 HIS A C 1
ATOM 708 O O . HIS A 1 98 ? 10.675 40.899 14.573 1.00 31.81 98 HIS A O 1
ATOM 715 N N . HIS A 1 99 ? 9.640 39.080 13.752 1.00 30.73 99 HIS A N 1
ATOM 716 C CA . HIS A 1 99 ? 9.318 38.529 15.062 1.00 21.50 99 HIS A CA 1
ATOM 717 C C . HIS A 1 99 ? 9.864 37.116 15.178 1.00 17.41 99 HIS A C 1
ATOM 718 O O . HIS A 1 99 ? 10.188 36.476 14.175 1.00 18.97 99 HIS A O 1
ATOM 725 N N . HIS A 1 100 ? 9.972 36.637 16.413 1.00 13.98 100 HIS A N 1
ATOM 726 C CA . HIS A 1 100 ? 10.455 35.283 16.672 1.00 12.19 100 HIS A CA 1
ATOM 727 C C . HIS A 1 100 ? 9.325 34.489 17.303 1.00 11.24 100 HIS A C 1
ATOM 728 O O . HIS A 1 100 ? 8.289 35.120 17.618 1.00 9.86 100 HIS A O 1
#

Organism: Listeria monocytogenes serovar 1/2a (strain ATCC BAA-679 / EGD-e) (NCBI:txid169963)

Sequence (94 aa):
VKVTYDGVYVSVKDDVPAADVLHAGDLITEIDGNAFKSSQEFIDYIHSKKVGDTVKINYKHGDKNEQADIKLTAIDKKGTPGIGITLVDDLHHH

B-factor: mean 18.8, std 11.49, range [3.16, 67.85]

CATH classification: 2.30.42.10

InterPro domains:
  IPR001478 PDZ domain [PF13180] (121-196)
  IPR001478 PDZ domain [PS50106] (101-162)
  IPR008269 Peptidase S16, Lon proteolytic domain [PF05362] (232-297)
  IPR008269 Peptidase S16, Lon proteolytic domain [PS51786] (226-345)
  IPR014721 Small ribosomal subunit protein uS5 domain 2-type fold, subgroup [G3DSA:3.30.230.10] (54-346)
  IPR020568 Ribosomal protein uS5 domain 2-type superfamily [SSF54211] (221-342)
  IPR027065 Lon protease [PTHR10046] (228-342)
  IPR036034 PDZ superfamily [G3DSA:2.30.42.10] (125-217)
  IPR036034 PDZ superfamily [SSF50156] (129-214)

Nearest PDB structures (foldseek):
  3i18-assembly1_A  TM=1.011E+00  e=4.871E-17  Listeria monocytogenes
  3i1e-assembly2_B  TM=9.300E-01  e=2.585E-10  Listeria innocua
  2kjk-assembly1_A  TM=8.434E-01  e=2.419E-11  Listeria innocua
  2kl1-assembly1_A  TM=8.462E-01  e=2.546E-05  Geobacillus thermodenitrificans NG80-2
  2kjp-assembly1_A  TM=6.789E-01  e=4.043E-05  Bacillus subtilis

Solvent-accessible surface area: 5937 Å² total

Radius of gyration: 12.45 Å; Cα contacts (8 Å, |Δi|>4): 197; chains: 1; bounding box: 36×24×37 Å

Foldseek 3Di:
DDDDDQAWFWAAPCPFQLVVPDDHGKGWQDKQPDGDRDVVRVLVVQQVDAQQDKIWTWIDDPHRIDIDIAGWHAQDPVRRTASGIPTPVVCSGD

Secondary structure (DSSP, 8-state):
-PPP---EE--B-TTSGGGGT--TT-EEEEETTB--SSHHHHHHHHHTS-TT-EEEEEEEETTEEEEEEEE-EE-STT--EE-SB--GGG----